Protein AF-A0A6B3I1R5-F1 (afdb_monomer_lite)

Radius of gyration: 18.63 Å; chains: 1; bounding box: 26×54×31 Å

pLDDT: mean 91.04, std 8.25, range [74.12, 98.56]

Secondary structure (DSSP, 8-state):
----------PPPPPTT-EEEEEEEEEEEETTEEEEEEEEEEEETT---

Foldseek 3Di:
DDDDDDDDDDDDADDFFAWPDWDFQDWDDDPPDTPDGGDTDTDTRPDDD

Sequence (49 aa):
MTTDTTTAEATAVSAPGETVLDARGVTMRFGGLTAVRSVDLTVNSGEIV

Structure (mmCIF, N/CA/C/O backbone):
data_AF-A0A6B3I1R5-F1
#
_entry.id   AF-A0A6B3I1R5-F1
#
loop_
_atom_site.group_PDB
_atom_site.id
_atom_site.type_symbol
_atom_site.label_atom_id
_atom_site.label_alt_id
_atom_site.label_comp_id
_atom_site.label_asym_id
_atom_site.label_entity_id
_atom_site.label_seq_id
_atom_site.pdbx_PDB_ins_code
_atom_site.Cartn_x
_atom_site.Cartn_y
_atom_site.Cartn_z
_atom_site.occupancy
_atom_site.B_iso_or_equiv
_atom_site.auth_seq_id
_atom_site.auth_comp_id
_atom_site.auth_asym_id
_atom_site.auth_atom_id
_atom_site.pdbx_PDB_model_num
ATOM 1 N N . MET A 1 1 ? -1.168 45.247 -1.303 1.00 74.75 1 MET A N 1
ATOM 2 C CA . MET A 1 1 ? -0.877 43.814 -1.112 1.00 74.75 1 MET A CA 1
ATOM 3 C C . MET A 1 1 ? -1.800 43.335 -0.009 1.00 74.75 1 MET A C 1
ATOM 5 O O . MET A 1 1 ? -1.590 43.740 1.126 1.00 74.75 1 MET A O 1
ATOM 9 N N . THR A 1 2 ? -2.854 42.594 -0.340 1.00 74.12 2 THR A N 1
ATOM 10 C CA . THR A 1 2 ? -3.758 41.987 0.650 1.00 74.12 2 THR A CA 1
ATOM 11 C C . THR A 1 2 ? -3.549 40.483 0.555 1.00 74.12 2 THR A C 1
ATOM 13 O O . THR A 1 2 ? -3.476 39.964 -0.556 1.00 74.12 2 THR A O 1
ATOM 16 N N . THR A 1 3 ? -3.364 39.812 1.688 1.00 79.19 3 THR A N 1
ATOM 17 C CA . THR A 1 3 ? -3.131 38.365 1.739 1.00 79.19 3 THR A CA 1
ATOM 18 C C . THR A 1 3 ? -4.410 37.695 2.214 1.00 79.19 3 THR A C 1
ATOM 20 O O . THR A 1 3 ? -4.871 37.985 3.317 1.00 79.19 3 THR A O 1
ATOM 23 N N . ASP A 1 4 ? -4.969 36.807 1.400 1.00 80.50 4 ASP A N 1
ATOM 24 C CA . ASP A 1 4 ? -6.073 35.942 1.800 1.00 80.50 4 ASP A CA 1
ATOM 25 C C . ASP A 1 4 ? -5.515 34.734 2.563 1.00 80.50 4 ASP A C 1
ATOM 27 O O . ASP A 1 4 ? -4.793 33.901 2.010 1.00 80.50 4 ASP A O 1
ATOM 31 N N . THR A 1 5 ? -5.828 34.641 3.855 1.00 80.75 5 THR A N 1
ATOM 32 C CA . THR A 1 5 ? -5.527 33.454 4.663 1.00 80.75 5 THR A CA 1
ATOM 33 C C . THR A 1 5 ? -6.656 32.447 4.474 1.00 80.75 5 THR A C 1
ATOM 35 O O . THR A 1 5 ? -7.766 32.656 4.960 1.00 80.75 5 THR A O 1
ATOM 38 N N . THR A 1 6 ? -6.378 31.350 3.771 1.00 84.12 6 THR A N 1
ATOM 39 C CA . THR A 1 6 ? -7.295 30.209 3.676 1.00 84.12 6 THR A CA 1
ATOM 40 C C . THR A 1 6 ? -7.044 29.247 4.841 1.00 84.12 6 THR A C 1
ATOM 42 O O . THR A 1 6 ? -5.922 28.783 5.048 1.00 84.12 6 THR A O 1
ATOM 45 N N . THR A 1 7 ? -8.077 28.979 5.641 1.00 81.25 7 THR A N 1
ATOM 46 C CA . THR A 1 7 ? -8.043 27.959 6.697 1.00 81.25 7 THR A CA 1
ATOM 47 C C . THR A 1 7 ? -8.469 26.632 6.082 1.00 81.25 7 THR A C 1
ATOM 49 O O . THR A 1 7 ? -9.607 26.505 5.636 1.00 81.25 7 THR A O 1
ATOM 52 N N . ALA A 1 8 ? -7.563 25.653 6.045 1.00 79.19 8 ALA A N 1
ATOM 53 C CA . ALA A 1 8 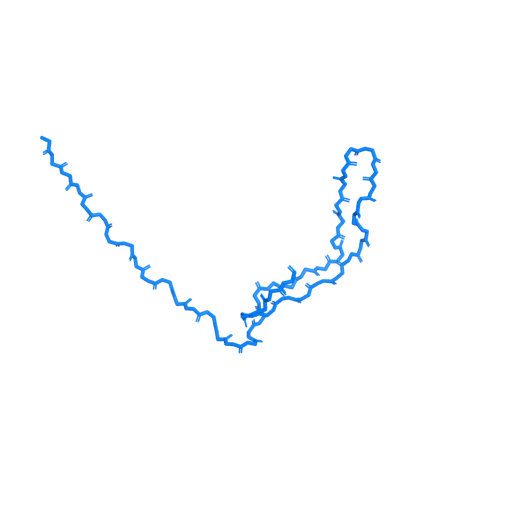? -7.892 24.309 5.584 1.00 79.19 8 ALA A CA 1
ATOM 54 C C . ALA A 1 8 ? -8.839 23.620 6.578 1.00 79.19 8 ALA A C 1
ATOM 56 O O . ALA A 1 8 ? -8.593 23.614 7.786 1.00 79.19 8 ALA A O 1
ATOM 57 N N . GLU A 1 9 ? -9.919 23.043 6.060 1.00 76.50 9 GLU A N 1
ATOM 58 C CA . GLU A 1 9 ? -10.865 22.254 6.843 1.00 76.50 9 GLU A CA 1
ATOM 59 C C . GLU A 1 9 ? -10.197 20.957 7.325 1.00 76.50 9 GLU A C 1
ATOM 61 O O . GLU A 1 9 ? -9.475 20.290 6.578 1.00 76.50 9 GLU A O 1
ATOM 66 N N . ALA A 1 10 ? -10.403 20.615 8.597 1.00 74.38 10 ALA A N 1
ATOM 67 C CA . ALA A 1 10 ? -9.809 19.426 9.191 1.00 74.38 10 ALA A CA 1
ATOM 68 C C . ALA A 1 10 ? -10.450 18.165 8.591 1.00 74.38 10 ALA A C 1
ATOM 70 O O . ALA A 1 10 ? -11.630 17.895 8.800 1.00 74.38 10 ALA A O 1
ATOM 71 N N . THR A 1 11 ? -9.661 17.383 7.851 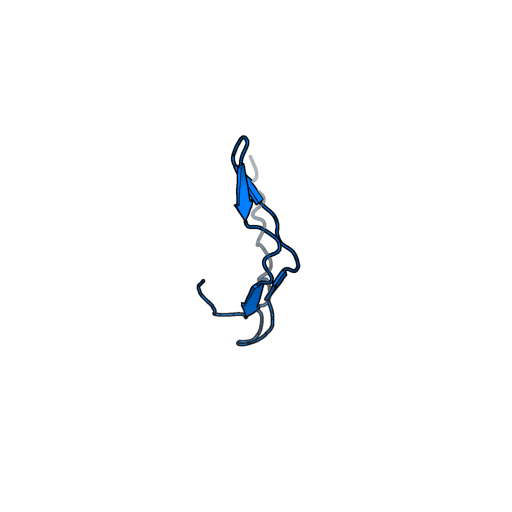1.00 76.25 11 THR A N 1
ATOM 72 C CA . THR A 1 11 ? -10.092 16.077 7.335 1.00 76.25 11 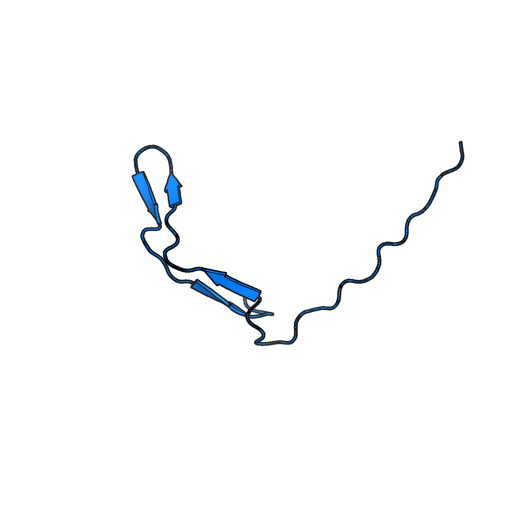THR A CA 1
ATOM 73 C C . THR A 1 11 ? -10.271 15.104 8.500 1.00 76.25 11 THR A C 1
ATOM 75 O O . THR A 1 11 ? -9.392 14.990 9.357 1.00 76.25 11 THR A O 1
ATOM 78 N N . ALA A 1 12 ? -11.413 14.416 8.548 1.00 76.44 12 ALA A N 1
ATOM 79 C CA . ALA A 1 12 ? -11.687 13.408 9.567 1.00 76.44 12 ALA A CA 1
ATOM 80 C C . ALA A 1 12 ? -10.673 12.252 9.479 1.00 76.44 12 ALA A C 1
ATOM 82 O O . ALA A 1 12 ? -10.351 11.778 8.391 1.00 76.44 12 ALA A O 1
ATOM 83 N N . VAL A 1 13 ? -10.168 11.808 10.632 1.00 80.75 13 VAL A N 1
ATOM 84 C CA . VAL A 1 13 ? -9.227 10.683 10.738 1.00 80.75 13 VAL A CA 1
ATOM 85 C C . VAL A 1 13 ? -10.011 9.368 10.694 1.00 80.75 13 VAL A C 1
ATOM 87 O O . VAL A 1 13 ? -10.965 9.213 11.457 1.00 80.75 13 VAL A O 1
ATOM 90 N N . SER A 1 14 ? -9.604 8.428 9.833 1.00 86.88 14 SER A N 1
ATOM 91 C CA . SER A 1 14 ? -10.183 7.076 9.768 1.00 86.88 14 SER A CA 1
ATOM 92 C C . SER A 1 14 ? -10.077 6.349 11.108 1.00 86.88 14 SER A C 1
ATOM 94 O O . SER A 1 14 ? -9.050 6.421 11.794 1.00 86.88 14 SER A O 1
ATOM 96 N N . ALA A 1 15 ? -11.128 5.616 11.470 1.00 88.81 15 ALA A N 1
ATOM 97 C CA . ALA A 1 15 ? -11.186 4.898 12.735 1.00 88.81 15 ALA A CA 1
ATOM 98 C C . ALA A 1 15 ? -10.100 3.804 12.796 1.00 88.81 15 ALA A C 1
ATOM 100 O O . ALA A 1 15 ? -9.762 3.221 11.766 1.00 88.81 15 ALA A O 1
ATOM 101 N N . PRO A 1 16 ? -9.545 3.480 13.978 1.00 88.31 16 PRO A N 1
ATOM 102 C CA . PRO A 1 16 ? -8.563 2.406 14.107 1.00 88.31 16 PRO A CA 1
ATOM 103 C C . PRO A 1 16 ? -9.094 1.085 13.541 1.00 88.31 16 PRO A C 1
ATOM 105 O O . PRO A 1 16 ? -10.229 0.701 13.825 1.00 88.31 16 PRO A O 1
ATOM 108 N N . GLY A 1 17 ? -8.274 0.384 12.756 1.00 89.75 17 GLY A N 1
ATOM 109 C CA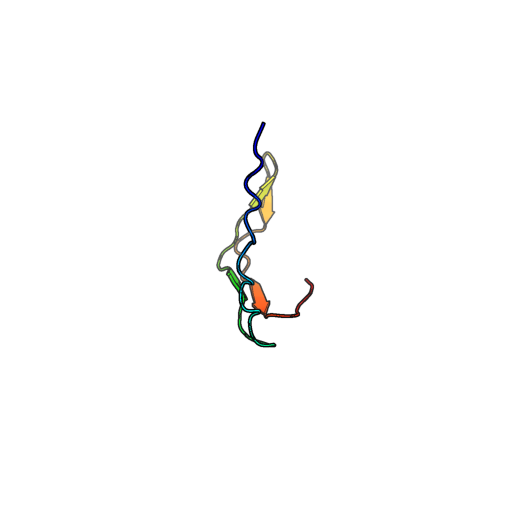 . GLY A 1 17 ? -8.667 -0.882 12.126 1.00 89.75 17 GLY A CA 1
ATOM 110 C C . GLY A 1 17 ? -9.554 -0.744 10.881 1.00 89.75 17 GLY A C 1
ATOM 111 O O . GLY A 1 17 ? -9.835 -1.750 10.237 1.00 89.75 17 GLY A O 1
ATOM 112 N N . GLU A 1 18 ? -9.969 0.470 10.508 1.00 95.44 18 GLU A N 1
ATOM 113 C CA . GLU A 1 18 ? -10.580 0.740 9.205 1.00 95.44 18 GLU A CA 1
ATOM 114 C C . GLU A 1 18 ? -9.549 0.488 8.101 1.00 95.44 18 GLU A C 1
ATOM 116 O O . GLU A 1 18 ? -8.421 0.974 8.185 1.00 95.44 18 GLU A O 1
ATOM 121 N N . THR A 1 19 ? -9.904 -0.269 7.065 1.00 96.44 19 THR A N 1
ATOM 122 C CA . THR A 1 19 ? -9.001 -0.489 5.933 1.00 96.44 19 THR A CA 1
ATOM 123 C C . THR A 1 19 ? -8.817 0.809 5.155 1.00 96.44 19 THR A C 1
ATOM 125 O O . THR A 1 19 ? -9.770 1.344 4.596 1.00 96.44 19 THR A O 1
ATOM 128 N N . VAL A 1 20 ? -7.577 1.291 5.098 1.00 95.88 20 VAL A N 1
ATOM 129 C CA . VAL A 1 20 ? -7.206 2.522 4.381 1.00 95.88 20 VAL A CA 1
ATOM 130 C C . VAL A 1 20 ? -6.558 2.229 3.028 1.00 95.88 20 VAL A C 1
ATOM 132 O O . VAL A 1 20 ? -6.573 3.078 2.141 1.00 95.88 20 VAL A O 1
ATOM 135 N N . LEU A 1 21 ? -6.023 1.018 2.842 1.00 96.69 21 LEU A N 1
ATOM 136 C CA . LEU A 1 21 ? -5.532 0.519 1.559 1.00 96.69 21 LEU A CA 1
ATOM 137 C C . LEU A 1 21 ? -5.894 -0.959 1.408 1.00 96.69 21 LEU A C 1
ATOM 139 O O . LEU A 1 21 ? -5.524 -1.770 2.250 1.00 96.69 21 LEU A O 1
ATOM 143 N N . ASP A 1 22 ? -6.556 -1.311 0.311 1.00 97.94 22 ASP A N 1
ATOM 144 C CA . ASP A 1 22 ? -6.680 -2.690 -0.168 1.00 97.94 22 ASP A CA 1
ATOM 145 C C . ASP A 1 22 ? -6.111 -2.743 -1.585 1.00 97.94 22 ASP A C 1
ATOM 147 O O . ASP A 1 22 ? -6.708 -2.247 -2.543 1.00 97.94 22 ASP A O 1
ATOM 151 N N . ALA A 1 23 ? -4.897 -3.267 -1.701 1.00 97.88 23 ALA A N 1
ATOM 152 C CA . ALA A 1 23 ? -4.178 -3.382 -2.952 1.00 97.88 23 ALA A CA 1
ATOM 153 C C . ALA A 1 23 ? -4.093 -4.853 -3.349 1.00 97.88 23 ALA A C 1
ATOM 155 O O . ALA A 1 23 ? -3.632 -5.693 -2.579 1.00 97.88 23 ALA A O 1
ATOM 156 N N . ARG A 1 24 ? -4.509 -5.163 -4.577 1.00 98.44 24 ARG A N 1
ATOM 157 C CA . ARG A 1 24 ? -4.526 -6.529 -5.106 1.00 98.44 24 ARG A CA 1
ATOM 158 C C . ARG A 1 24 ? -3.678 -6.646 -6.360 1.00 98.44 24 ARG A C 1
ATOM 160 O O . ARG A 1 24 ? -3.730 -5.783 -7.235 1.00 98.44 24 ARG A O 1
ATOM 167 N N . GLY A 1 25 ? -2.915 -7.728 -6.466 1.00 97.94 25 GLY A N 1
ATOM 168 C CA . GLY A 1 25 ? -2.113 -8.062 -7.638 1.00 97.94 25 GLY A CA 1
ATOM 169 C C . GLY A 1 25 ? -1.028 -7.036 -7.972 1.00 97.94 25 GLY A C 1
ATOM 170 O O . GLY A 1 25 ? -0.611 -6.946 -9.132 1.00 97.94 25 GLY A O 1
ATOM 171 N N . VAL A 1 26 ? -0.556 -6.268 -6.986 1.00 97.81 26 VAL A N 1
ATOM 172 C CA .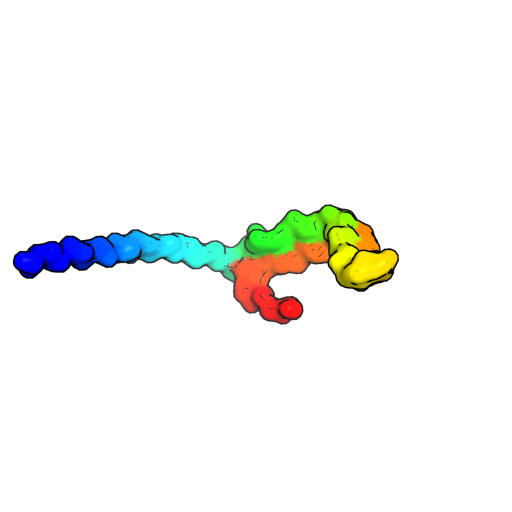 VAL A 1 26 ? 0.428 -5.202 -7.176 1.00 97.81 26 VAL A CA 1
ATOM 173 C C . VAL A 1 26 ? 1.655 -5.765 -7.869 1.00 97.81 26 VAL A C 1
ATOM 175 O O . VAL A 1 26 ? 2.275 -6.732 -7.424 1.00 97.81 26 VAL A O 1
ATOM 178 N N . THR A 1 27 ? 1.999 -5.145 -8.992 1.00 97.62 27 THR A N 1
ATOM 179 C CA . THR A 1 27 ? 3.184 -5.479 -9.768 1.00 97.62 27 THR A CA 1
ATOM 180 C C . THR A 1 27 ? 3.965 -4.203 -10.011 1.00 97.62 27 THR A C 1
ATOM 182 O O . THR A 1 27 ? 3.455 -3.257 -10.605 1.00 97.62 27 THR A O 1
ATOM 185 N N . MET A 1 28 ? 5.213 -4.175 -9.560 1.00 97.62 28 MET A N 1
ATOM 186 C CA . MET A 1 28 ? 6.102 -3.033 -9.739 1.00 97.62 28 MET A CA 1
ATOM 187 C C . MET A 1 28 ? 7.321 -3.469 -10.527 1.00 97.62 28 MET A C 1
ATOM 189 O O . MET A 1 28 ? 7.865 -4.556 -10.323 1.00 97.62 28 MET A O 1
ATOM 193 N N . ARG A 1 29 ? 7.760 -2.605 -11.438 1.00 96.94 29 ARG A N 1
ATOM 194 C CA . ARG A 1 29 ? 8.966 -2.815 -12.232 1.00 96.94 29 ARG A CA 1
ATOM 195 C C . ARG A 1 29 ? 9.983 -1.749 -11.889 1.00 96.94 29 ARG A C 1
ATOM 197 O O . ARG A 1 29 ? 9.645 -0.575 -11.784 1.00 96.94 29 ARG A O 1
ATOM 204 N N . PHE A 1 30 ? 11.227 -2.179 -11.763 1.00 95.44 30 PHE A N 1
ATOM 205 C CA . PHE A 1 30 ? 12.360 -1.289 -11.611 1.00 95.44 30 PHE A CA 1
ATOM 206 C C . PHE A 1 30 ? 13.368 -1.634 -12.704 1.00 95.44 30 PHE A C 1
ATOM 208 O O . PHE A 1 30 ? 13.927 -2.733 -12.741 1.00 95.44 30 PHE A O 1
ATOM 215 N N . GLY A 1 31 ? 13.518 -0.721 -13.664 1.00 94.88 31 GLY A N 1
ATOM 216 C CA . GLY A 1 31 ? 14.249 -0.983 -14.900 1.00 94.88 31 GLY A CA 1
ATOM 217 C C . GLY A 1 31 ? 13.683 -2.184 -15.672 1.00 94.88 31 GLY A C 1
ATOM 218 O O . GLY A 1 31 ? 12.478 -2.294 -15.910 1.00 94.88 31 GLY A O 1
ATOM 219 N N . GLY A 1 32 ? 14.569 -3.098 -16.073 1.00 96.25 32 GLY A N 1
ATOM 220 C CA . GLY A 1 32 ? 14.201 -4.310 -16.812 1.00 96.25 32 GLY A CA 1
ATOM 221 C C . GLY A 1 32 ? 13.521 -5.393 -15.967 1.00 96.25 32 GLY A C 1
ATOM 222 O O . GLY A 1 32 ? 12.923 -6.304 -16.534 1.00 96.25 32 GLY A O 1
ATOM 223 N N . LEU A 1 33 ? 13.572 -5.301 -14.636 1.00 96.69 33 LEU A N 1
ATOM 224 C CA . LEU A 1 33 ? 13.149 -6.371 -13.734 1.00 96.69 33 LEU A CA 1
ATOM 225 C C . LEU A 1 33 ? 11.757 -6.117 -13.150 1.00 96.69 33 LEU A C 1
ATOM 227 O O . LEU A 1 33 ? 11.316 -4.980 -12.974 1.00 96.69 33 LEU A O 1
ATOM 231 N N . THR A 1 34 ? 11.060 -7.204 -12.823 1.00 97.31 34 THR A N 1
ATOM 232 C CA . THR A 1 34 ? 9.875 -7.138 -11.960 1.00 97.31 34 THR A CA 1
ATOM 233 C C . THR A 1 34 ? 10.341 -7.142 -10.509 1.00 97.31 34 THR A C 1
ATOM 235 O O . THR A 1 34 ? 10.876 -8.148 -10.051 1.00 97.31 34 THR A O 1
ATOM 238 N N . ALA A 1 35 ? 10.155 -6.023 -9.816 1.00 96.88 35 ALA A N 1
ATOM 239 C CA . ALA A 1 35 ? 10.539 -5.837 -8.420 1.00 96.88 35 ALA A CA 1
ATOM 240 C C . ALA A 1 35 ? 9.462 -6.350 -7.451 1.00 96.88 35 ALA A C 1
ATOM 242 O O . ALA A 1 35 ? 9.785 -6.939 -6.428 1.00 96.88 35 ALA A O 1
ATOM 243 N N . VAL A 1 36 ? 8.187 -6.179 -7.801 1.00 97.31 36 VAL A N 1
ATOM 244 C CA . VAL A 1 36 ? 7.041 -6.711 -7.051 1.00 97.31 36 VAL A CA 1
ATOM 245 C C . VAL A 1 36 ? 6.176 -7.480 -8.033 1.00 97.31 36 VAL A C 1
ATOM 247 O O . VAL A 1 36 ? 5.949 -6.992 -9.140 1.00 97.31 36 VAL A O 1
ATOM 250 N N . ARG A 1 37 ? 5.723 -8.679 -7.667 1.00 97.62 37 ARG A N 1
ATOM 251 C CA . ARG A 1 37 ? 4.941 -9.553 -8.545 1.00 97.62 37 ARG A CA 1
ATOM 252 C C . ARG A 1 37 ? 3.685 -10.027 -7.832 1.00 97.62 37 ARG A C 1
ATOM 254 O O . ARG A 1 37 ? 3.795 -10.828 -6.913 1.00 97.62 37 ARG A O 1
ATOM 261 N N . SER A 1 38 ? 2.531 -9.579 -8.322 1.00 98.00 38 SER A N 1
ATOM 262 C CA . SER A 1 38 ? 1.206 -10.045 -7.897 1.00 98.00 38 SER A CA 1
ATOM 263 C C . SER A 1 38 ? 1.020 -10.071 -6.376 1.00 98.00 38 SER A C 1
ATOM 265 O O . SER A 1 38 ? 0.565 -11.068 -5.826 1.00 98.00 38 SER A O 1
ATOM 267 N N . VAL A 1 39 ? 1.406 -8.989 -5.700 1.00 97.94 39 VAL A N 1
ATOM 268 C CA . VAL A 1 39 ? 1.277 -8.886 -4.244 1.00 97.94 39 VAL A CA 1
ATOM 269 C C . VAL A 1 39 ? -0.088 -8.333 -3.869 1.00 97.94 39 VAL A C 1
ATOM 271 O O . VAL A 1 39 ? -0.527 -7.320 -4.412 1.00 97.94 39 VAL A O 1
ATOM 274 N N . ASP A 1 40 ? -0.712 -8.983 -2.897 1.00 98.56 40 ASP A N 1
ATOM 275 C CA . ASP A 1 40 ? -1.886 -8.471 -2.209 1.00 98.56 40 ASP A CA 1
ATOM 276 C C . ASP A 1 40 ? -1.448 -7.866 -0.868 1.00 98.56 40 ASP A C 1
ATOM 278 O O . ASP A 1 40 ? -0.694 -8.496 -0.124 1.00 98.56 40 ASP A O 1
ATOM 282 N N . LEU A 1 41 ? -1.891 -6.642 -0.575 1.00 97.62 41 LEU A N 1
ATOM 283 C CA . LEU A 1 41 ? -1.579 -5.901 0.645 1.00 97.62 41 LEU A CA 1
ATOM 284 C C . LEU A 1 41 ? -2.832 -5.186 1.146 1.00 97.62 41 LEU A C 1
ATOM 286 O O . LEU A 1 41 ? -3.433 -4.395 0.422 1.00 97.62 41 LEU A O 1
ATOM 290 N N . THR A 1 42 ? -3.167 -5.407 2.410 1.00 98.12 42 THR A N 1
ATOM 291 C CA . THR A 1 42 ? -4.175 -4.628 3.128 1.00 98.12 42 THR A CA 1
ATOM 292 C C . THR A 1 42 ? -3.471 -3.837 4.221 1.00 98.12 42 THR A C 1
ATOM 294 O O . THR A 1 42 ? -2.694 -4.419 4.970 1.00 98.12 42 THR A O 1
ATOM 297 N N . VAL A 1 43 ? -3.734 -2.535 4.306 1.00 97.31 43 VAL A N 1
ATOM 298 C CA . VAL A 1 43 ? -3.229 -1.661 5.373 1.00 97.31 43 VAL A CA 1
ATOM 299 C C . VAL A 1 43 ? -4.416 -1.039 6.080 1.00 97.31 43 VAL A C 1
ATOM 301 O O . VAL A 1 43 ? -5.321 -0.495 5.437 1.00 97.31 43 VAL A O 1
ATOM 304 N N . ASN A 1 44 ? -4.407 -1.109 7.404 1.00 97.00 44 ASN A N 1
ATOM 305 C CA . ASN A 1 44 ? -5.459 -0.535 8.232 1.00 97.00 44 ASN A CA 1
ATOM 306 C C . ASN A 1 44 ? -5.012 0.782 8.878 1.00 97.00 44 ASN A C 1
ATOM 308 O O . ASN A 1 44 ? -3.823 1.059 9.028 1.00 97.00 44 ASN A O 1
ATOM 312 N N . SER A 1 45 ? -5.976 1.614 9.271 1.00 95.56 45 SER A N 1
ATOM 313 C CA . SER A 1 45 ? -5.714 2.876 9.958 1.00 95.56 45 SER A CA 1
ATOM 314 C C . SER A 1 45 ? -4.917 2.624 11.238 1.00 95.56 45 SER A C 1
ATOM 316 O O . SER A 1 45 ? -5.324 1.828 12.093 1.00 95.56 45 SER A O 1
ATOM 318 N N . GLY A 1 46 ? -3.780 3.313 11.356 1.00 93.31 46 GLY A N 1
ATOM 319 C CA . GLY A 1 46 ? -2.837 3.186 12.468 1.00 93.31 46 GLY A CA 1
ATOM 320 C C . GLY A 1 46 ? -1.723 2.153 12.264 1.00 93.31 46 GLY A C 1
ATOM 321 O O . GLY A 1 46 ? -0.847 2.051 13.121 1.00 93.31 46 GLY A O 1
ATOM 322 N N . GLU A 1 47 ? -1.722 1.406 11.159 1.00 95.38 47 GLU A N 1
ATOM 323 C CA . GLU A 1 47 ? -0.665 0.448 10.827 1.00 95.38 47 GLU A CA 1
ATOM 324 C C 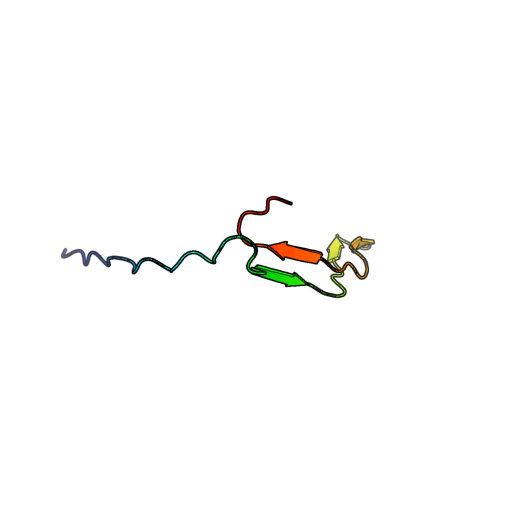. GLU A 1 47 ? 0.546 1.133 10.168 1.00 95.38 47 GLU A C 1
ATOM 326 O O . GLU A 1 47 ? 0.396 2.058 9.369 1.00 95.38 47 GLU A O 1
ATOM 331 N N . ILE A 1 48 ? 1.756 0.668 10.504 1.00 91.06 48 ILE A N 1
ATOM 332 C CA . ILE A 1 48 ? 3.012 1.070 9.856 1.00 91.06 48 ILE A CA 1
ATOM 333 C C . ILE A 1 48 ? 3.649 -0.196 9.277 1.00 91.06 48 ILE A C 1
ATOM 335 O O . ILE A 1 48 ? 3.942 -1.129 10.027 1.00 91.06 48 ILE A O 1
ATOM 339 N N . VAL A 1 49 ? 3.851 -0.204 7.960 1.00 90.06 49 VAL A N 1
ATOM 340 C CA . VAL A 1 49 ? 4.279 -1.349 7.135 1.00 90.06 49 VAL A CA 1
ATOM 341 C C . VAL A 1 49 ? 5.521 -1.030 6.320 1.00 90.06 49 VAL A C 1
ATOM 343 O O . VAL A 1 49 ? 5.649 0.132 5.871 1.00 90.06 49 VAL A O 1
#